Protein AF-A0A2E9MMK2-F1 (afdb_monomer)

Structure (mmCIF, N/CA/C/O backbone):
data_AF-A0A2E9MMK2-F1
#
_entry.id   AF-A0A2E9MMK2-F1
#
loop_
_atom_site.group_PDB
_atom_site.id
_atom_site.type_symbol
_atom_site.label_atom_id
_atom_site.label_alt_id
_atom_site.label_comp_id
_atom_site.label_asym_id
_atom_site.label_entity_id
_atom_site.label_seq_id
_atom_site.pdbx_PDB_ins_code
_atom_site.Cartn_x
_atom_site.Cartn_y
_atom_site.Cartn_z
_atom_site.occupancy
_atom_site.B_iso_or_equiv
_atom_site.auth_seq_id
_atom_site.auth_comp_id
_atom_site.auth_asym_id
_atom_site.auth_atom_id
_atom_site.pdbx_PDB_model_num
ATOM 1 N N . MET A 1 1 ? -19.032 25.194 16.210 1.00 34.19 1 MET A N 1
ATOM 2 C CA . MET A 1 1 ? -18.031 24.460 17.009 1.00 34.19 1 MET A CA 1
ATOM 3 C C . MET A 1 1 ? -18.465 23.009 17.067 1.00 34.19 1 MET A C 1
ATOM 5 O O . MET A 1 1 ? -19.142 22.608 18.003 1.00 34.19 1 MET A O 1
ATOM 9 N N . THR A 1 2 ? -18.176 22.249 16.018 1.00 42.25 2 THR A N 1
ATOM 10 C CA . THR A 1 2 ? -18.231 20.787 16.064 1.00 42.25 2 THR A CA 1
ATOM 11 C C . THR A 1 2 ? -16.952 20.361 16.767 1.00 42.25 2 THR A C 1
ATOM 13 O O . THR A 1 2 ? -15.870 20.540 16.221 1.00 42.25 2 THR A O 1
ATOM 16 N N . GLY A 1 3 ? -17.050 19.940 18.027 1.00 44.12 3 GLY A N 1
ATOM 17 C CA . GLY A 1 3 ? -15.924 19.267 18.664 1.00 44.12 3 GLY A CA 1
ATOM 18 C C . GLY A 1 3 ? -15.692 17.982 17.885 1.00 44.12 3 GLY A C 1
ATOM 19 O O . GLY A 1 3 ? -16.555 17.107 17.917 1.00 44.12 3 GLY A O 1
ATOM 20 N N . GLU A 1 4 ? -14.600 17.912 17.126 1.00 53.78 4 GLU A N 1
ATOM 21 C CA . GLU A 1 4 ? -14.139 16.671 16.507 1.00 53.78 4 GLU A CA 1
ATOM 22 C C . GLU A 1 4 ? -13.954 15.656 17.630 1.00 53.78 4 GLU A C 1
ATOM 24 O O . GLU A 1 4 ? -13.005 15.713 18.413 1.00 53.78 4 GLU A O 1
ATOM 29 N N . THR A 1 5 ? -14.934 14.767 17.773 1.00 67.06 5 THR A N 1
ATOM 30 C CA . THR A 1 5 ? -14.800 13.613 18.649 1.00 67.06 5 THR A CA 1
ATOM 31 C C . THR A 1 5 ? -13.905 12.649 17.894 1.00 67.06 5 THR A C 1
ATOM 33 O O . THR A 1 5 ? -14.369 11.884 17.062 1.00 67.06 5 THR A O 1
ATOM 36 N N . SER A 1 6 ? -12.604 12.786 18.122 1.00 76.00 6 SER A N 1
ATOM 37 C CA . SER A 1 6 ? -11.583 11.861 17.651 1.00 76.00 6 SER A CA 1
ATOM 38 C C . SER A 1 6 ? -11.747 10.544 18.408 1.00 76.00 6 SER A C 1
ATOM 40 O O . SER A 1 6 ? -11.499 10.497 19.614 1.00 76.00 6 SER A O 1
ATOM 42 N N . TYR A 1 7 ? -12.187 9.490 17.729 1.00 82.19 7 TYR A N 1
ATOM 43 C CA . TYR A 1 7 ? -12.308 8.138 18.273 1.00 82.19 7 TYR A CA 1
ATOM 44 C C . TYR A 1 7 ? -10.950 7.430 18.324 1.00 82.19 7 TYR A C 1
ATOM 46 O O . TYR A 1 7 ? -10.752 6.539 19.151 1.00 82.19 7 TYR A O 1
ATOM 54 N N . LEU A 1 8 ? -9.983 7.856 17.504 1.00 85.19 8 LEU A N 1
ATOM 55 C CA . LEU A 1 8 ? -8.595 7.410 17.597 1.00 85.19 8 LEU A CA 1
ATOM 56 C C . LEU A 1 8 ? -7.764 8.372 18.446 1.00 85.19 8 LEU A C 1
ATOM 58 O O . LEU A 1 8 ? -7.728 9.576 18.200 1.00 85.19 8 LEU A O 1
ATOM 62 N N . SER A 1 9 ? -7.022 7.844 19.418 1.00 91.19 9 SER A N 1
ATOM 63 C CA . SER A 1 9 ? -6.020 8.648 20.124 1.00 91.19 9 SER A CA 1
ATOM 64 C C . SER A 1 9 ? -4.829 8.965 19.209 1.00 91.19 9 SER A C 1
ATOM 66 O O . SER A 1 9 ? -4.503 8.190 18.312 1.00 91.19 9 SER A O 1
ATOM 68 N N . SER A 1 10 ? -4.123 10.072 19.462 1.00 87.88 10 SER A N 1
ATOM 69 C CA . SER A 1 10 ? -2.902 10.425 18.710 1.00 87.88 10 SER A CA 1
ATOM 70 C C . SER A 1 10 ? -1.831 9.319 18.756 1.00 87.88 10 SER A C 1
ATOM 72 O O . SER A 1 10 ? -1.175 9.035 17.751 1.00 87.88 10 SER A O 1
ATOM 74 N N . ALA A 1 11 ? -1.703 8.643 19.905 1.00 88.38 11 ALA A N 1
ATOM 75 C CA . ALA A 1 11 ? -0.798 7.508 20.067 1.00 88.38 11 ALA A CA 1
ATOM 76 C C . ALA A 1 11 ? -1.192 6.343 19.148 1.00 88.38 11 ALA A C 1
ATOM 78 O O . ALA A 1 11 ? -0.355 5.859 18.391 1.00 88.38 11 ALA A O 1
ATOM 79 N N . LEU A 1 12 ? -2.477 5.973 19.138 1.00 89.56 12 LEU A N 1
ATOM 80 C CA . LEU A 1 12 ? -2.979 4.890 18.294 1.00 89.56 12 LEU A CA 1
ATOM 81 C C . LEU A 1 12 ? -2.854 5.224 16.803 1.00 89.56 12 LEU A C 1
ATOM 83 O O . LEU A 1 12 ? -2.422 4.382 16.028 1.00 89.56 12 LEU A O 1
ATOM 87 N N . ARG A 1 13 ? -3.145 6.466 16.389 1.00 89.69 13 ARG A N 1
ATOM 88 C CA . ARG A 1 13 ? -2.917 6.910 15.000 1.00 89.69 13 ARG A CA 1
ATOM 89 C C . ARG A 1 13 ? -1.460 6.714 14.579 1.00 89.69 13 ARG A C 1
ATOM 91 O O . ARG A 1 13 ? -1.198 6.216 13.490 1.00 89.69 13 ARG A O 1
ATOM 98 N N . SER A 1 14 ? -0.522 7.097 15.445 1.00 88.31 14 SER A N 1
ATOM 99 C CA . SER A 1 14 ? 0.913 6.961 15.173 1.00 88.31 14 SER A CA 1
ATOM 100 C C . SER A 1 14 ? 1.333 5.493 15.060 1.00 88.31 14 SER A C 1
ATOM 102 O O . SER A 1 14 ? 2.102 5.139 14.170 1.00 88.31 14 SER A O 1
ATOM 104 N N . GLU A 1 15 ? 0.799 4.635 15.929 1.00 91.62 15 GLU A N 1
ATOM 105 C CA . GLU A 1 15 ? 1.073 3.196 15.931 1.00 91.62 15 GLU A CA 1
ATOM 106 C C . GLU A 1 15 ? 0.533 2.506 14.673 1.00 91.62 15 GLU A C 1
ATOM 108 O O . GLU A 1 15 ? 1.266 1.767 14.017 1.00 91.62 15 GLU A O 1
ATOM 113 N N . LEU A 1 16 ? -0.698 2.835 14.270 1.00 89.19 16 LEU A N 1
ATOM 114 C CA . LEU A 1 16 ? -1.317 2.346 13.038 1.00 89.19 16 LEU A CA 1
ATOM 115 C C . LEU A 1 16 ? -0.461 2.668 11.804 1.00 89.19 16 LEU A C 1
ATOM 117 O O . LEU A 1 16 ? -0.167 1.782 11.001 1.00 89.19 16 LEU A O 1
ATOM 121 N N . TRP A 1 17 ? -0.012 3.919 11.665 1.00 87.25 17 TRP A N 1
ATOM 122 C CA . TRP A 1 17 ? 0.845 4.326 10.546 1.00 87.25 17 TRP A CA 1
ATOM 123 C C . TRP A 1 17 ? 2.228 3.678 10.585 1.00 87.25 17 TRP A C 1
ATOM 125 O O . TRP A 1 17 ? 2.737 3.266 9.542 1.00 87.25 17 TRP A O 1
ATOM 135 N N . SER A 1 18 ? 2.825 3.542 11.772 1.00 85.94 18 SER A N 1
ATOM 136 C CA . SER A 1 18 ? 4.112 2.857 11.927 1.00 85.94 18 SER A CA 1
ATOM 137 C C . SER A 1 18 ? 4.018 1.400 11.469 1.00 85.94 18 SER A C 1
ATOM 139 O O . SER A 1 18 ? 4.830 0.959 10.653 1.00 85.94 18 SER A O 1
ATOM 141 N N . ALA A 1 19 ? 2.990 0.683 11.927 1.00 85.75 19 ALA A N 1
ATOM 142 C CA . ALA A 1 19 ? 2.745 -0.708 11.565 1.00 85.75 19 ALA A CA 1
ATOM 143 C C . ALA A 1 19 ? 2.404 -0.873 10.074 1.00 85.75 19 ALA A C 1
ATOM 145 O O . ALA A 1 19 ? 2.866 -1.819 9.433 1.00 85.75 19 ALA A O 1
ATOM 146 N N . LEU A 1 20 ? 1.667 0.073 9.480 1.00 83.12 20 LEU A N 1
ATOM 147 C CA . LEU A 1 20 ? 1.421 0.083 8.037 1.00 83.12 20 LEU A CA 1
ATOM 148 C C . LEU A 1 20 ? 2.730 0.237 7.254 1.00 83.12 20 LEU A C 1
ATOM 150 O O . LEU A 1 20 ? 2.952 -0.476 6.274 1.00 83.12 20 LEU A O 1
ATOM 154 N N . GLY A 1 21 ? 3.615 1.127 7.709 1.00 77.06 21 GLY A N 1
ATOM 155 C CA . GLY A 1 21 ? 4.953 1.298 7.148 1.00 77.06 21 GLY A CA 1
ATOM 156 C C . GLY A 1 21 ? 5.782 0.012 7.207 1.00 77.06 21 GLY A C 1
ATOM 157 O O . GLY A 1 21 ? 6.405 -0.361 6.213 1.00 77.06 21 GLY A O 1
ATOM 158 N N . ASP A 1 22 ? 5.754 -0.706 8.332 1.00 79.12 22 ASP A N 1
ATOM 159 C CA . ASP A 1 22 ? 6.410 -2.014 8.469 1.00 79.12 22 ASP A CA 1
ATOM 160 C C . ASP A 1 22 ? 5.817 -3.053 7.511 1.00 79.12 22 ASP A C 1
ATOM 162 O O . ASP A 1 22 ? 6.550 -3.779 6.833 1.00 79.12 22 ASP A O 1
ATOM 166 N N . ARG A 1 23 ? 4.487 -3.094 7.386 1.00 76.81 23 ARG A N 1
ATOM 167 C CA . ARG A 1 23 ? 3.791 -4.024 6.489 1.00 76.81 23 ARG A CA 1
ATOM 168 C C . ARG A 1 23 ? 4.124 -3.747 5.019 1.00 76.81 23 ARG A C 1
ATOM 170 O O . ARG A 1 23 ? 4.397 -4.691 4.273 1.00 76.81 23 ARG A O 1
ATOM 177 N N . LEU A 1 24 ? 4.186 -2.480 4.615 1.00 71.81 24 LEU A N 1
ATOM 178 C CA . LEU A 1 24 ? 4.630 -2.060 3.282 1.00 71.81 24 LEU A CA 1
ATOM 179 C C . LEU A 1 24 ? 6.090 -2.433 3.008 1.00 71.81 24 LEU A C 1
ATOM 181 O O . LEU A 1 24 ? 6.375 -3.043 1.975 1.00 71.81 24 LEU A O 1
ATOM 185 N N . ARG A 1 25 ? 7.005 -2.180 3.956 1.00 67.12 25 ARG A N 1
ATOM 186 C CA . ARG A 1 25 ? 8.403 -2.650 3.869 1.00 67.12 25 ARG A CA 1
ATOM 187 C C . ARG A 1 25 ? 8.469 -4.166 3.728 1.00 67.12 25 ARG A C 1
ATOM 189 O O . ARG A 1 25 ? 9.240 -4.689 2.931 1.00 67.12 25 ARG A O 1
ATOM 196 N N . SER A 1 26 ? 7.581 -4.878 4.417 1.00 65.50 26 SER A N 1
ATOM 197 C CA . SER A 1 26 ? 7.409 -6.322 4.296 1.00 65.50 26 SER A CA 1
ATOM 198 C C . SER A 1 26 ? 6.647 -6.755 3.032 1.00 65.50 26 SER A C 1
ATOM 200 O O . SER A 1 26 ? 6.280 -7.923 2.910 1.00 65.50 26 SER A O 1
ATOM 202 N N . GLY A 1 27 ? 6.453 -5.879 2.045 1.00 56.88 27 GLY A N 1
ATOM 203 C CA . GLY A 1 27 ? 5.917 -6.178 0.717 1.00 56.88 27 GLY A CA 1
ATOM 204 C C . GLY A 1 27 ? 4.418 -6.444 0.639 1.00 56.88 27 GLY A C 1
ATOM 205 O O . GLY A 1 27 ? 4.016 -7.181 -0.271 1.00 56.88 27 GLY A O 1
ATOM 206 N N . GLY A 1 28 ? 3.635 -5.884 1.567 1.00 58.44 28 GLY A N 1
ATOM 207 C CA . GLY A 1 28 ? 2.186 -5.746 1.429 1.00 58.44 28 GLY A CA 1
ATOM 208 C C . GLY A 1 28 ? 1.834 -4.837 0.249 1.00 58.44 28 GLY A C 1
ATOM 209 O O . GLY A 1 28 ? 2.556 -3.886 -0.038 1.00 58.44 28 GLY A O 1
ATOM 210 N N . ALA A 1 29 ? 0.759 -5.164 -0.467 1.00 54.06 29 ALA A N 1
ATOM 211 C CA . ALA A 1 29 ? 0.331 -4.406 -1.634 1.00 54.06 29 ALA A CA 1
ATOM 212 C C . ALA A 1 29 ? -0.772 -3.418 -1.248 1.00 54.06 29 ALA A C 1
ATOM 214 O O . ALA A 1 29 ? -1.888 -3.855 -0.988 1.00 54.06 29 ALA A O 1
ATOM 215 N N . LEU A 1 30 ? -0.475 -2.115 -1.219 1.00 62.88 30 LEU A N 1
ATOM 216 C CA . LEU A 1 30 ? -1.475 -1.059 -1.009 1.00 62.88 30 LEU A CA 1
ATOM 217 C C . LEU A 1 30 ? -1.486 -0.160 -2.238 1.00 62.88 30 LEU A C 1
ATOM 219 O O . LEU A 1 30 ? -0.582 0.642 -2.436 1.00 62.88 30 LEU A O 1
ATOM 223 N N . CYS A 1 31 ? -2.470 -0.348 -3.110 1.00 59.28 31 CYS A N 1
ATOM 224 C CA . CYS A 1 31 ? -2.528 0.334 -4.402 1.00 59.28 31 CYS A CA 1
ATOM 225 C C . CYS A 1 31 ? -3.469 1.546 -4.368 1.00 59.28 31 CYS A C 1
ATOM 227 O O . CYS A 1 31 ? -3.421 2.396 -5.256 1.00 59.28 31 CYS A O 1
ATOM 229 N N . THR A 1 32 ? -4.365 1.600 -3.382 1.00 69.06 32 THR A N 1
ATOM 230 C CA . THR A 1 32 ? -5.455 2.568 -3.284 1.00 69.06 32 THR A CA 1
ATOM 231 C C . THR A 1 32 ? -5.705 2.979 -1.834 1.00 69.06 32 THR A C 1
ATOM 233 O O . THR A 1 32 ? -5.376 2.246 -0.903 1.00 69.06 32 THR A O 1
ATOM 236 N N . ASN A 1 33 ? -6.387 4.113 -1.634 1.00 77.88 33 ASN A N 1
ATOM 237 C CA . ASN A 1 33 ? -6.877 4.511 -0.308 1.00 77.88 33 ASN A CA 1
ATOM 238 C C . ASN A 1 33 ? -7.760 3.427 0.339 1.00 77.88 33 ASN A C 1
ATOM 240 O O . ASN A 1 33 ? -7.796 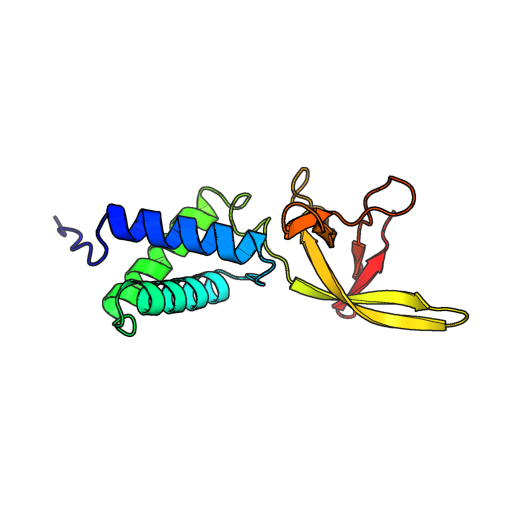3.328 1.561 1.00 77.88 33 ASN A O 1
ATOM 244 N N . ALA A 1 34 ? -8.464 2.616 -0.463 1.00 77.12 34 ALA A N 1
ATOM 245 C CA . ALA A 1 34 ? -9.254 1.496 0.041 1.00 77.12 34 ALA A CA 1
ATOM 246 C C . ALA A 1 34 ? -8.361 0.376 0.596 1.00 77.12 34 ALA A C 1
ATOM 248 O O . ALA A 1 34 ? -8.629 -0.111 1.688 1.00 77.12 34 ALA A O 1
ATOM 249 N N . ASP A 1 35 ? -7.262 0.044 -0.087 1.00 77.00 35 ASP A N 1
ATOM 250 C CA . ASP A 1 35 ? -6.304 -0.954 0.409 1.00 77.00 35 ASP A CA 1
ATOM 251 C C . ASP A 1 35 ? -5.639 -0.482 1.710 1.00 77.00 35 ASP A C 1
ATOM 253 O O . ASP A 1 35 ? -5.509 -1.252 2.664 1.00 77.00 35 ASP A O 1
ATOM 257 N N . SER A 1 36 ? -5.243 0.797 1.771 1.00 80.25 36 SER A N 1
ATOM 258 C CA . SER A 1 36 ? -4.704 1.406 2.993 1.00 80.25 36 SER A CA 1
ATOM 259 C C . SER A 1 36 ? -5.720 1.380 4.133 1.00 80.25 36 SER A C 1
ATOM 261 O O . SER A 1 36 ? -5.350 1.040 5.253 1.00 80.25 36 SER A O 1
ATOM 263 N N . LEU A 1 37 ? -6.989 1.701 3.858 1.00 86.25 37 LEU A N 1
ATOM 264 C CA . LEU A 1 37 ? -8.074 1.634 4.837 1.00 86.25 37 LEU A CA 1
ATOM 265 C C . LEU A 1 37 ? -8.253 0.212 5.374 1.00 86.25 37 LEU A C 1
ATOM 267 O O . LEU A 1 37 ? -8.240 0.026 6.586 1.00 86.25 37 LEU A O 1
ATOM 271 N N . ASP A 1 38 ? -8.389 -0.778 4.492 1.00 85.81 38 ASP A N 1
ATOM 272 C CA . ASP A 1 38 ? -8.588 -2.168 4.902 1.00 85.81 38 ASP A CA 1
ATOM 273 C C . ASP A 1 38 ? -7.389 -2.671 5.722 1.00 85.81 38 ASP A C 1
ATOM 275 O O . ASP A 1 38 ? -7.573 -3.235 6.798 1.00 85.81 38 ASP A O 1
ATOM 279 N N . SER A 1 39 ? -6.158 -2.357 5.304 1.00 86.50 39 SER A N 1
ATOM 280 C CA . SER A 1 39 ? -4.958 -2.728 6.066 1.00 86.50 39 SER A CA 1
ATOM 281 C C . SER A 1 39 ? -4.853 -2.033 7.419 1.00 86.50 39 SE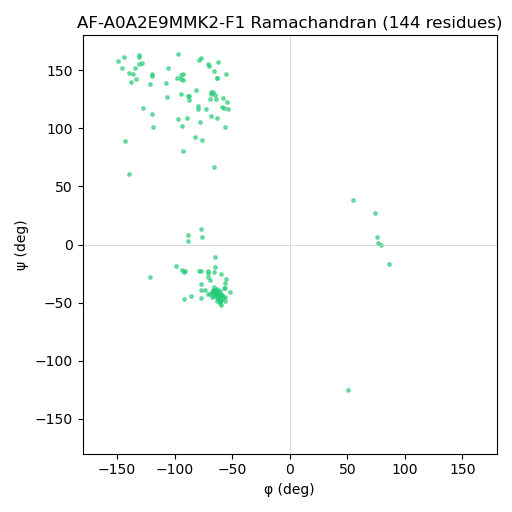R A C 1
ATOM 283 O O . SER A 1 39 ? -4.442 -2.660 8.389 1.00 86.50 39 SER A O 1
ATOM 285 N N . LEU A 1 40 ? -5.218 -0.754 7.521 1.00 89.12 40 LEU A N 1
ATOM 286 C CA . LEU A 1 40 ? -5.232 -0.049 8.804 1.00 89.12 40 LEU A CA 1
ATOM 287 C C . LEU A 1 40 ? -6.347 -0.560 9.725 1.00 89.12 40 LEU A C 1
ATOM 289 O O . LEU A 1 40 ? -6.157 -0.570 10.938 1.00 89.12 40 LEU A O 1
ATOM 293 N N . CYS A 1 41 ? -7.475 -1.024 9.182 1.00 91.38 41 CYS A N 1
ATOM 294 C CA . CYS A 1 41 ? -8.506 -1.712 9.960 1.00 91.38 41 CYS A CA 1
ATOM 295 C C . CYS A 1 41 ? -8.024 -3.073 10.484 1.00 91.38 41 CYS A C 1
ATOM 297 O O . CYS A 1 41 ? -8.282 -3.389 11.642 1.00 91.38 41 CYS A O 1
ATOM 299 N N . GLU A 1 42 ? -7.295 -3.850 9.679 1.00 90.56 42 GLU A N 1
ATOM 300 C CA . GLU A 1 42 ? -6.668 -5.098 10.138 1.00 90.56 42 GLU A CA 1
ATOM 301 C C . GLU A 1 42 ? -5.639 -4.834 11.245 1.00 90.56 42 GLU A C 1
ATOM 303 O O . GLU A 1 42 ? -5.667 -5.486 12.283 1.00 90.56 42 GLU A O 1
ATOM 308 N N . ILE A 1 43 ? -4.769 -3.833 11.068 1.00 90.81 43 ILE A N 1
ATOM 309 C CA . ILE A 1 43 ? -3.780 -3.444 12.086 1.00 90.81 43 ILE A CA 1
ATOM 310 C C . ILE A 1 43 ? -4.481 -2.954 13.363 1.00 90.81 43 ILE A C 1
ATOM 312 O O . ILE A 1 43 ? -4.036 -3.259 14.467 1.00 90.81 43 ILE A O 1
ATOM 316 N N . TYR A 1 44 ? -5.591 -2.219 13.244 1.00 94.50 44 TYR A N 1
ATOM 317 C CA . TYR A 1 44 ? -6.396 -1.820 14.399 1.00 94.50 44 TYR A CA 1
ATOM 318 C C . TYR A 1 44 ? -6.886 -3.037 15.191 1.00 94.50 44 TYR A C 1
ATOM 320 O O . TYR A 1 44 ? -6.754 -3.054 16.415 1.00 94.50 44 TYR A O 1
ATOM 328 N N . GLU A 1 45 ? -7.411 -4.059 14.514 1.00 94.31 45 GLU A N 1
ATOM 329 C CA . GLU A 1 45 ? -7.853 -5.299 15.159 1.00 94.31 45 GLU A CA 1
ATOM 330 C C . GLU A 1 45 ? -6.678 -6.067 15.779 1.00 94.31 45 GLU A C 1
ATOM 332 O O . GLU A 1 45 ? -6.793 -6.548 16.903 1.00 94.31 45 GLU A O 1
ATOM 337 N N . GLU A 1 46 ? -5.521 -6.114 15.114 1.00 91.50 46 GLU A N 1
ATOM 338 C CA . GLU A 1 46 ? -4.300 -6.729 15.654 1.00 91.50 46 GLU A CA 1
ATOM 339 C C . GLU A 1 46 ? -3.818 -6.044 16.948 1.00 91.50 46 GLU A C 1
ATOM 341 O O . GLU A 1 46 ? -3.403 -6.728 17.885 1.00 91.50 46 GLU A O 1
ATOM 346 N N . ILE A 1 47 ? -3.886 -4.708 17.021 1.00 91.69 47 ILE A N 1
ATOM 347 C CA . ILE A 1 47 ? -3.445 -3.922 18.187 1.00 91.69 47 ILE A CA 1
ATOM 348 C C . ILE A 1 47 ? -4.467 -3.984 19.327 1.00 91.69 47 ILE A C 1
ATOM 350 O O . ILE A 1 47 ? -4.101 -4.141 20.493 1.00 91.69 47 ILE A O 1
ATOM 354 N N . THR A 1 48 ? -5.749 -3.803 19.013 1.00 93.25 48 THR A N 1
ATOM 355 C CA . THR A 1 48 ? -6.805 -3.621 20.023 1.00 93.25 48 THR A CA 1
ATOM 356 C C . THR A 1 48 ? -7.501 -4.923 20.411 1.00 93.25 48 THR A C 1
ATOM 358 O O . THR A 1 48 ? -8.078 -5.007 21.494 1.00 93.25 48 THR A O 1
ATOM 361 N N . GLY A 1 49 ? -7.445 -5.940 19.549 1.00 93.81 49 GLY A N 1
ATOM 362 C CA . GLY A 1 49 ? -8.242 -7.160 19.652 1.00 93.81 49 GLY A CA 1
ATOM 363 C C . GLY A 1 49 ? -9.706 -6.984 19.234 1.00 93.81 49 GLY A C 1
ATOM 364 O O . GLY A 1 49 ? -10.491 -7.917 19.412 1.00 93.81 49 GLY A O 1
ATOM 365 N N . GLU A 1 50 ? -10.092 -5.816 18.710 1.00 91.94 50 GLU A N 1
ATOM 366 C CA . GLU A 1 50 ? -11.467 -5.490 18.329 1.00 91.94 50 GLU A CA 1
ATOM 367 C C . GLU A 1 50 ? -11.572 -5.117 16.846 1.00 91.94 50 GLU A C 1
ATOM 369 O O . GLU A 1 50 ? -10.761 -4.363 16.312 1.00 91.94 50 GLU A O 1
ATOM 374 N N . VAL A 1 51 ? -12.621 -5.600 16.177 1.00 93.12 51 VAL A N 1
ATOM 375 C CA . VAL A 1 51 ? -12.935 -5.178 14.805 1.00 93.12 51 VAL A CA 1
ATOM 376 C C . VAL A 1 51 ? -13.301 -3.695 14.819 1.00 93.12 51 VAL A C 1
ATOM 378 O O . VAL A 1 51 ? -14.185 -3.289 15.575 1.00 93.12 51 VAL A O 1
ATOM 381 N N . ALA A 1 52 ? -12.658 -2.900 13.958 1.00 90.62 52 ALA A N 1
ATOM 382 C CA . ALA A 1 52 ? -12.882 -1.459 13.870 1.00 90.62 52 ALA A CA 1
ATOM 383 C C . ALA A 1 52 ? -14.380 -1.125 13.674 1.00 90.62 52 ALA A C 1
ATOM 385 O O . ALA A 1 52 ? -14.950 -1.475 12.635 1.00 90.62 52 ALA A O 1
ATOM 386 N N . PRO A 1 53 ? -15.024 -0.422 14.628 1.00 94.31 53 PRO A N 1
ATOM 387 C CA . PRO A 1 53 ? -16.392 0.061 14.457 1.00 94.31 53 PRO A CA 1
ATOM 388 C C . PRO A 1 53 ? -16.503 1.048 13.290 1.00 94.31 53 PRO A C 1
ATOM 390 O O . PRO A 1 53 ? -15.529 1.727 12.968 1.00 94.31 53 PRO A O 1
ATOM 393 N N . ASP A 1 54 ? -17.702 1.217 12.721 1.00 91.94 54 ASP A N 1
ATOM 394 C CA . ASP A 1 54 ? -17.929 2.094 11.556 1.00 91.94 54 ASP A CA 1
ATOM 395 C C . ASP A 1 54 ? -17.372 3.515 11.748 1.00 91.94 54 ASP A C 1
ATOM 397 O O . ASP A 1 54 ? -16.723 4.050 10.855 1.00 91.94 54 ASP A O 1
ATOM 401 N N . LEU A 1 55 ? -17.539 4.096 12.941 1.00 91.56 55 LEU A N 1
ATOM 402 C CA . LEU A 1 55 ? -17.015 5.428 13.272 1.00 91.56 55 LEU A CA 1
ATOM 403 C C . LEU A 1 55 ? -15.481 5.486 13.248 1.00 91.56 55 LEU A C 1
ATOM 405 O O . LEU A 1 55 ? -14.904 6.463 12.781 1.00 91.56 55 LEU A O 1
ATOM 409 N N . VAL A 1 56 ? -14.820 4.428 13.724 1.00 91.44 56 VAL A N 1
ATOM 410 C CA . VAL A 1 56 ? -13.358 4.313 13.672 1.00 91.44 56 VAL A CA 1
ATOM 411 C C . VAL A 1 56 ? -12.909 4.097 12.232 1.00 91.44 56 VAL A C 1
ATOM 413 O O . VAL A 1 56 ? -11.959 4.733 11.790 1.00 91.44 56 VAL A O 1
ATOM 416 N N . ARG A 1 57 ? -13.609 3.251 11.471 1.00 92.00 57 ARG A N 1
ATOM 417 C CA . ARG A 1 57 ? -13.334 3.024 10.048 1.00 92.00 57 ARG A CA 1
ATOM 418 C C . ARG A 1 57 ? -13.453 4.317 9.236 1.00 92.00 57 ARG A C 1
ATOM 420 O O . ARG A 1 57 ? -12.591 4.583 8.400 1.00 92.00 57 ARG A O 1
ATOM 427 N N . ASP A 1 58 ? -14.484 5.122 9.478 1.00 90.50 58 ASP A N 1
ATOM 428 C CA . ASP A 1 58 ? -14.669 6.421 8.827 1.00 90.50 58 ASP A CA 1
ATOM 429 C C . ASP A 1 58 ? -13.531 7.394 9.173 1.00 90.50 58 ASP A C 1
ATOM 431 O O . ASP A 1 58 ? -12.989 8.033 8.269 1.00 90.50 58 ASP A O 1
ATOM 435 N N . GLU A 1 59 ? -13.100 7.445 10.437 1.00 92.44 59 GLU A N 1
ATOM 436 C CA . GLU A 1 59 ? -11.961 8.271 10.858 1.00 92.44 59 GLU A CA 1
ATOM 437 C C . GLU A 1 59 ? -10.633 7.785 10.251 1.00 92.44 59 GLU A C 1
ATOM 439 O O . GLU A 1 59 ? -9.838 8.598 9.778 1.00 92.44 59 GLU A O 1
ATOM 444 N N . ILE A 1 60 ? -10.395 6.466 10.184 1.00 90.38 60 ILE A N 1
ATOM 445 C CA . ILE A 1 60 ? -9.232 5.888 9.488 1.00 90.38 60 ILE A CA 1
ATOM 446 C C . ILE A 1 60 ? -9.266 6.280 8.010 1.00 90.38 60 ILE A C 1
ATOM 448 O O . ILE A 1 60 ? -8.237 6.668 7.461 1.00 90.38 60 ILE A O 1
ATOM 452 N N . ARG A 1 61 ? -10.431 6.218 7.356 1.00 89.69 61 ARG A N 1
ATOM 453 C CA . ARG A 1 61 ? -10.571 6.606 5.946 1.00 89.69 61 ARG A CA 1
ATOM 454 C C . ARG A 1 61 ? -10.203 8.070 5.736 1.00 89.69 61 ARG A C 1
ATOM 456 O O . ARG A 1 61 ? -9.445 8.369 4.817 1.00 89.69 61 ARG A O 1
ATOM 463 N N . GLU A 1 62 ? -10.735 8.974 6.553 1.00 89.12 62 GLU A N 1
ATOM 464 C CA . GLU A 1 62 ? -10.413 10.404 6.469 1.00 89.12 62 GLU A CA 1
ATOM 465 C C . GLU A 1 62 ? -8.924 10.655 6.712 1.00 89.12 62 GLU A C 1
ATOM 467 O O . GLU A 1 62 ? -8.292 11.402 5.966 1.00 89.12 62 GLU A O 1
ATOM 472 N N . MET A 1 63 ? -8.336 9.957 7.685 1.00 90.50 63 MET A N 1
ATOM 473 C CA . MET A 1 63 ? -6.905 10.009 7.964 1.00 90.50 63 MET A CA 1
ATOM 474 C C . MET A 1 63 ? -6.068 9.527 6.770 1.00 90.50 63 MET A C 1
ATOM 476 O O . MET A 1 63 ? -5.092 10.181 6.416 1.00 90.50 63 MET A O 1
ATOM 480 N N . VAL A 1 64 ? -6.448 8.418 6.127 1.00 85.62 64 VAL A N 1
ATOM 481 C CA . VAL A 1 64 ? -5.781 7.899 4.920 1.00 85.62 64 VAL A CA 1
ATOM 482 C C . VAL A 1 64 ? -5.827 8.915 3.791 1.00 85.62 64 VAL A C 1
ATOM 484 O O . VAL A 1 64 ? -4.797 9.175 3.176 1.00 85.62 64 VAL A O 1
ATOM 487 N N . VAL A 1 65 ? -6.998 9.499 3.522 1.00 83.25 65 VAL A N 1
ATOM 488 C CA . VAL A 1 65 ? -7.153 10.516 2.474 1.00 83.25 65 VAL A CA 1
ATOM 489 C C . VAL A 1 65 ? -6.261 11.715 2.775 1.00 83.25 65 VAL A C 1
ATOM 491 O O . VAL A 1 65 ? -5.460 12.089 1.928 1.00 83.25 65 VAL A O 1
ATOM 494 N N . ALA A 1 66 ? -6.328 12.257 3.992 1.00 84.25 66 ALA A N 1
ATOM 495 C CA . ALA A 1 66 ? -5.548 13.427 4.379 1.00 84.25 66 ALA A CA 1
ATOM 496 C C . ALA A 1 66 ? -4.033 13.184 4.282 1.00 84.25 66 ALA A C 1
ATOM 498 O O . ALA A 1 66 ? -3.303 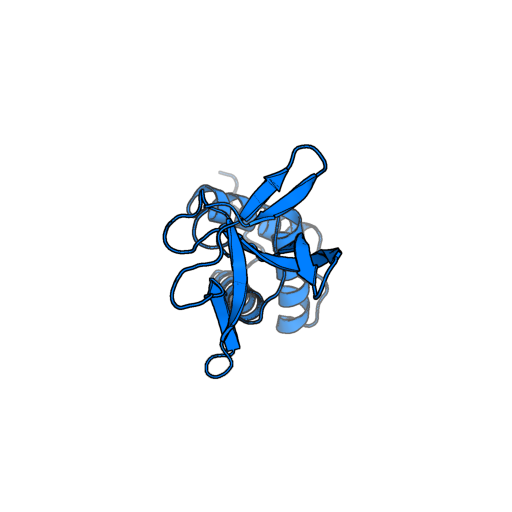14.027 3.764 1.00 84.25 66 ALA A O 1
ATOM 499 N N . VAL A 1 67 ? -3.551 12.028 4.751 1.00 82.06 67 VAL A N 1
ATOM 500 C CA . VAL A 1 67 ? -2.125 11.677 4.684 1.00 82.06 67 VAL A CA 1
ATOM 501 C C . VAL A 1 67 ? -1.681 11.457 3.242 1.00 82.06 67 VAL A C 1
ATOM 503 O O . VAL A 1 67 ? -0.646 11.985 2.852 1.00 82.06 67 VAL A O 1
ATOM 506 N N . ASN A 1 68 ? -2.456 10.733 2.436 1.00 77.81 68 ASN A N 1
ATOM 507 C CA . ASN A 1 68 ? -2.097 10.463 1.044 1.00 77.81 68 ASN A CA 1
ATOM 508 C C . ASN A 1 68 ? -2.202 11.709 0.149 1.00 77.81 68 ASN A C 1
ATOM 510 O O . ASN A 1 68 ? -1.476 11.798 -0.836 1.00 77.81 68 ASN A O 1
ATOM 514 N N . GLU A 1 69 ? -3.067 12.675 0.472 1.00 77.12 69 GLU A N 1
ATOM 515 C CA . GLU A 1 69 ? -3.116 13.979 -0.205 1.00 77.12 69 GLU A CA 1
ATOM 516 C C . GLU A 1 69 ? -1.941 14.882 0.188 1.00 77.12 69 GLU A C 1
ATOM 518 O O . GLU A 1 69 ? -1.398 15.586 -0.662 1.00 77.12 69 GLU A O 1
ATOM 523 N N . ALA A 1 70 ? -1.541 14.868 1.463 1.00 77.69 70 ALA A N 1
ATOM 524 C CA . ALA A 1 70 ? -0.428 15.678 1.956 1.00 77.69 70 ALA A CA 1
ATOM 525 C C . ALA A 1 70 ? 0.947 15.105 1.573 1.00 77.69 70 ALA A C 1
ATOM 527 O O . ALA A 1 70 ? 1.883 15.870 1.343 1.00 77.69 70 ALA A O 1
ATOM 528 N N . HIS A 1 71 ? 1.053 13.776 1.525 1.00 73.06 71 HIS A N 1
ATOM 529 C CA . HIS A 1 71 ? 2.293 13.020 1.349 1.00 73.06 71 HIS A CA 1
ATOM 530 C C . HIS A 1 71 ? 2.100 11.820 0.405 1.00 73.06 71 HIS A C 1
ATOM 532 O O . HIS A 1 71 ? 2.282 10.664 0.819 1.00 73.06 71 HIS A O 1
ATOM 538 N N . PRO A 1 72 ? 1.714 12.048 -0.863 1.00 67.00 72 PRO A N 1
ATOM 539 C CA . PRO A 1 72 ? 1.508 10.967 -1.826 1.00 67.00 72 PRO A CA 1
ATOM 540 C C . PRO A 1 72 ? 2.755 10.078 -1.990 1.00 67.00 72 PRO A C 1
ATOM 542 O O . PRO A 1 72 ? 2.648 8.860 -2.131 1.00 67.00 72 PRO A O 1
ATOM 545 N N . GLU A 1 73 ? 3.952 10.644 -1.869 1.00 62.00 73 GLU A N 1
ATOM 546 C CA . GLU A 1 73 ? 5.232 9.938 -1.927 1.00 62.00 73 GLU A CA 1
ATOM 547 C C . GLU A 1 73 ? 5.459 8.941 -0.778 1.00 62.00 73 GLU A C 1
ATOM 549 O O . GLU A 1 73 ? 6.287 8.046 -0.894 1.00 62.00 73 GLU A O 1
ATOM 554 N N . THR A 1 74 ? 4.741 9.058 0.343 1.00 66.88 74 THR A N 1
ATOM 555 C CA . THR A 1 74 ? 5.028 8.227 1.523 1.00 66.88 74 THR A CA 1
ATOM 556 C C . THR A 1 74 ? 4.332 6.872 1.466 1.00 66.88 74 THR A C 1
ATOM 558 O O . THR A 1 74 ? 4.950 5.853 1.763 1.00 66.88 74 THR A O 1
ATOM 561 N N . TYR A 1 75 ? 3.055 6.817 1.089 1.00 62.88 75 TYR A N 1
ATOM 562 C CA . TYR A 1 75 ? 2.290 5.561 1.127 1.00 62.88 75 TYR A CA 1
ATOM 563 C C . TYR A 1 75 ? 1.733 5.152 -0.235 1.00 62.88 75 TYR A C 1
ATOM 565 O O . TYR A 1 75 ? 1.629 3.953 -0.488 1.00 62.88 75 TYR A O 1
ATOM 573 N N . LEU A 1 76 ? 1.464 6.100 -1.145 1.00 62.53 76 LEU A N 1
ATOM 574 C CA . LEU A 1 76 ? 1.091 5.762 -2.523 1.00 62.53 76 LEU A CA 1
ATOM 575 C C . LEU A 1 76 ? 2.321 5.356 -3.348 1.00 62.53 76 LEU A C 1
ATOM 577 O O . LEU A 1 76 ? 2.239 4.391 -4.107 1.00 62.53 76 LEU A O 1
ATOM 581 N N . ALA A 1 77 ? 3.475 6.018 -3.173 1.00 54.34 77 ALA A N 1
ATOM 582 C CA . ALA A 1 77 ? 4.697 5.643 -3.902 1.00 54.34 77 ALA A CA 1
ATOM 583 C C . ALA A 1 77 ? 5.310 4.314 -3.423 1.00 54.34 77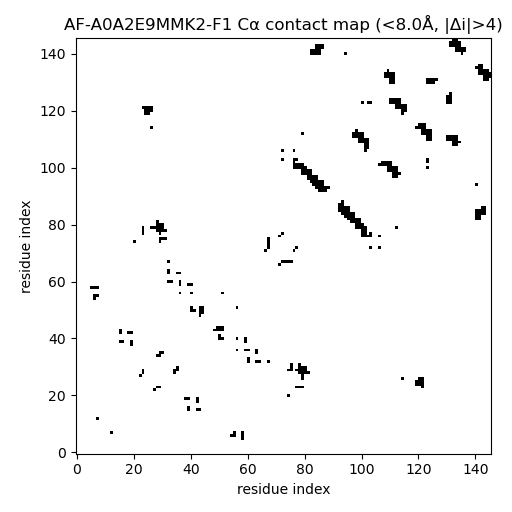 ALA A C 1
ATOM 585 O O . ALA A 1 77 ? 5.929 3.597 -4.201 1.00 54.34 77 ALA A O 1
ATOM 586 N N . ASN A 1 78 ? 5.041 3.903 -2.180 1.00 60.47 78 ASN A N 1
ATOM 587 C CA . ASN A 1 78 ? 5.361 2.556 -1.695 1.00 60.47 78 ASN A CA 1
ATOM 588 C C . ASN A 1 78 ? 4.387 1.475 -2.219 1.00 60.47 78 ASN A C 1
ATOM 590 O O . ASN A 1 78 ? 4.476 0.321 -1.799 1.00 60.47 78 ASN A O 1
ATOM 594 N N . GLY A 1 79 ? 3.466 1.834 -3.129 1.00 62.94 79 GLY A N 1
ATOM 595 C CA . GLY A 1 79 ? 2.370 1.035 -3.685 1.00 62.94 79 GLY A CA 1
ATOM 596 C C . GLY A 1 79 ? 2.803 -0.153 -4.538 1.00 62.94 79 GLY A C 1
ATOM 597 O O . GLY A 1 79 ? 2.560 -0.220 -5.749 1.00 62.94 79 GLY A O 1
ATOM 598 N N . VAL A 1 80 ? 3.438 -1.124 -3.885 1.00 74.44 80 VAL A N 1
ATOM 599 C CA . VAL A 1 80 ? 3.779 -2.412 -4.473 1.00 74.44 80 VAL A CA 1
ATOM 600 C C . VAL A 1 80 ? 2.492 -3.075 -4.951 1.00 74.44 80 VAL A C 1
ATOM 602 O O . VAL A 1 80 ? 1.560 -3.280 -4.185 1.00 74.44 80 VAL A O 1
ATOM 605 N N . GLN A 1 81 ? 2.442 -3.466 -6.215 1.00 77.12 81 GLN A N 1
ATOM 606 C CA . GLN A 1 81 ? 1.314 -4.182 -6.803 1.00 77.12 81 GLN A CA 1
ATOM 607 C C . GLN A 1 81 ? 1.806 -5.415 -7.561 1.00 77.12 81 GLN A C 1
ATOM 609 O O . GLN A 1 81 ? 2.984 -5.532 -7.904 1.00 77.12 81 GLN A O 1
ATOM 614 N N . ILE A 1 82 ? 0.900 -6.349 -7.856 1.00 79.75 82 ILE A N 1
ATOM 615 C CA . ILE A 1 82 ? 1.203 -7.484 -8.733 1.00 79.75 82 ILE A CA 1
ATOM 616 C C . ILE A 1 82 ? 0.792 -7.137 -10.164 1.00 79.75 82 ILE A C 1
ATOM 618 O O . ILE A 1 82 ? -0.378 -7.213 -10.537 1.00 79.75 82 ILE A O 1
ATOM 622 N N . GLY A 1 83 ? 1.779 -6.785 -10.985 1.00 82.75 83 GLY A N 1
ATOM 623 C CA . GLY A 1 83 ? 1.611 -6.547 -12.414 1.00 82.75 83 GLY A CA 1
ATOM 624 C C . GLY A 1 83 ? 1.875 -7.802 -13.245 1.00 82.75 83 GLY A C 1
ATOM 625 O O . GLY A 1 83 ? 2.742 -8.614 -12.925 1.00 82.75 83 GLY A O 1
ATOM 626 N N . ARG A 1 84 ? 1.161 -7.963 -14.365 1.00 89.25 84 ARG A N 1
ATOM 627 C CA . ARG A 1 84 ? 1.529 -8.938 -15.406 1.00 89.25 84 ARG A CA 1
ATOM 628 C C . ARG A 1 84 ? 2.607 -8.337 -16.302 1.00 89.25 84 ARG A C 1
ATOM 630 O O . ARG A 1 84 ? 2.275 -7.662 -17.274 1.00 89.25 84 ARG A O 1
ATOM 637 N N . VAL A 1 85 ? 3.870 -8.586 -15.966 1.00 91.38 85 VAL A N 1
ATOM 638 C CA . VAL A 1 85 ? 5.021 -8.070 -16.715 1.00 91.38 85 VAL A CA 1
ATOM 639 C C . VAL A 1 85 ? 5.381 -9.040 -17.835 1.00 91.38 85 VAL A C 1
ATOM 641 O O . VAL A 1 85 ? 5.541 -10.241 -17.613 1.00 91.38 85 VAL A O 1
ATOM 644 N N . GLU A 1 86 ? 5.482 -8.532 -19.054 1.00 91.94 86 GLU A N 1
ATOM 645 C CA . GLU A 1 86 ? 5.983 -9.254 -20.206 1.00 91.94 86 GLU A CA 1
ATOM 646 C C . GLU A 1 86 ? 7.500 -9.416 -20.085 1.00 91.94 86 GLU A C 1
ATOM 648 O O . GLU A 1 86 ? 8.261 -8.450 -20.041 1.00 91.94 86 GLU A O 1
ATOM 653 N N . MET A 1 87 ? 7.938 -10.666 -19.987 1.00 86.50 87 MET A N 1
ATOM 654 C CA . MET A 1 87 ? 9.324 -11.038 -19.754 1.00 86.50 87 MET A CA 1
ATOM 655 C C . MET A 1 87 ? 9.724 -12.149 -20.715 1.00 86.50 87 MET A C 1
ATOM 657 O O . MET A 1 87 ? 8.960 -13.082 -20.983 1.00 86.50 87 MET A O 1
ATOM 661 N N . ARG A 1 88 ? 10.968 -12.092 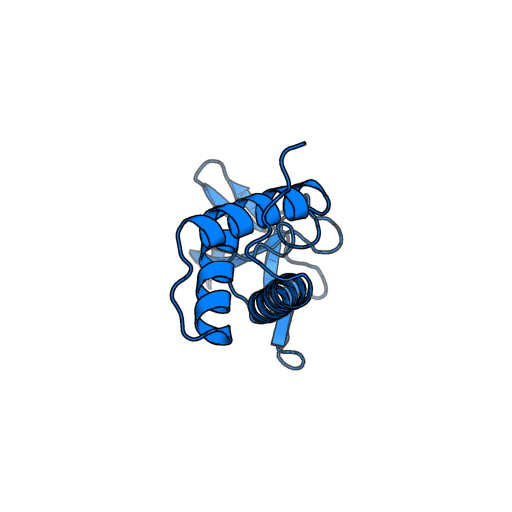-21.194 1.00 83.31 88 ARG A N 1
ATOM 662 C CA . ARG A 1 88 ? 11.542 -13.174 -21.991 1.00 83.31 88 ARG A CA 1
ATOM 663 C C . ARG A 1 88 ? 12.011 -14.299 -21.071 1.00 83.31 88 ARG A C 1
ATOM 665 O O . ARG A 1 88 ? 12.920 -14.105 -20.266 1.00 83.31 88 ARG A O 1
ATOM 672 N N . VAL A 1 89 ? 11.398 -15.471 -21.210 1.00 79.62 89 VAL A N 1
ATOM 673 C CA . VAL A 1 89 ? 11.756 -16.697 -20.488 1.00 79.62 89 VAL A CA 1
ATOM 674 C C . VAL A 1 89 ? 12.151 -17.749 -21.513 1.00 79.62 89 VAL A C 1
ATOM 676 O O . VAL A 1 89 ? 11.309 -18.217 -22.288 1.00 79.62 89 VAL A O 1
ATOM 679 N N . ALA A 1 90 ? 13.439 -18.103 -21.513 1.00 81.88 90 ALA A N 1
ATOM 680 C CA . ALA A 1 90 ? 14.062 -18.893 -22.573 1.00 81.88 90 ALA A CA 1
ATOM 681 C C . ALA A 1 90 ? 13.742 -18.292 -23.962 1.00 81.88 90 ALA A C 1
ATOM 683 O O . ALA A 1 90 ? 13.959 -17.097 -24.182 1.00 81.88 90 ALA A O 1
ATOM 684 N N . ASP A 1 91 ? 13.182 -19.090 -24.871 1.00 85.19 91 ASP A N 1
ATOM 685 C CA . ASP A 1 91 ? 12.863 -18.673 -26.241 1.00 85.19 91 ASP A CA 1
ATOM 686 C C . ASP A 1 91 ? 11.470 -18.039 -26.401 1.00 85.19 91 ASP A C 1
ATOM 688 O O . ASP A 1 91 ? 11.086 -17.669 -27.509 1.00 85.19 91 ASP A O 1
ATOM 692 N N . SER A 1 92 ? 10.710 -17.869 -25.311 1.00 81.31 92 SER A N 1
ATOM 693 C CA . SER A 1 92 ? 9.327 -17.368 -25.353 1.00 81.31 92 SER A CA 1
ATOM 694 C C . SER A 1 92 ? 9.130 -16.070 -24.565 1.00 81.31 92 SER A C 1
ATOM 696 O O . SER A 1 92 ? 9.725 -15.884 -23.503 1.00 81.31 92 SER A O 1
ATOM 698 N N . SER A 1 93 ? 8.261 -15.184 -25.062 1.00 84.44 93 SER A N 1
ATOM 699 C CA . SER A 1 93 ? 7.720 -14.079 -24.260 1.00 84.44 93 SER A CA 1
ATOM 700 C C . SER A 1 93 ? 6.569 -14.594 -23.397 1.00 84.44 93 SER A C 1
ATOM 702 O O . SER A 1 93 ? 5.706 -15.327 -23.888 1.00 84.44 93 SER A O 1
ATOM 704 N N . ARG A 1 94 ? 6.561 -14.257 -22.106 1.00 89.19 94 ARG A N 1
ATOM 705 C CA . ARG A 1 94 ? 5.514 -14.657 -21.156 1.00 89.19 94 ARG A CA 1
ATOM 706 C C . ARG A 1 94 ? 5.110 -13.486 -20.277 1.00 89.19 94 ARG A C 1
ATOM 708 O O . ARG A 1 94 ? 5.944 -12.675 -19.896 1.00 89.19 94 ARG A O 1
ATOM 715 N N . ARG A 1 95 ? 3.834 -13.449 -19.893 1.00 90.19 95 ARG A N 1
ATOM 716 C CA . ARG A 1 95 ? 3.315 -12.515 -18.886 1.00 90.19 95 ARG A CA 1
ATOM 717 C C . ARG A 1 95 ? 3.429 -13.148 -17.511 1.00 90.19 95 ARG A C 1
ATOM 719 O O . ARG A 1 95 ? 2.697 -14.092 -17.213 1.00 90.19 95 ARG A O 1
ATOM 726 N N . ILE A 1 96 ? 4.339 -12.638 -16.694 1.00 88.69 96 ILE A N 1
ATOM 727 C CA . ILE A 1 96 ? 4.634 -13.174 -15.368 1.00 88.69 96 ILE A CA 1
ATOM 728 C C . ILE A 1 96 ? 4.054 -12.231 -14.311 1.00 88.69 96 ILE A C 1
ATOM 730 O O . ILE A 1 96 ? 4.349 -11.033 -14.347 1.00 88.69 96 ILE A O 1
ATOM 734 N N . PRO A 1 97 ? 3.238 -12.737 -13.371 1.00 85.56 97 PRO A N 1
ATOM 735 C CA . PRO A 1 97 ? 2.874 -11.986 -12.176 1.00 85.56 97 PRO A CA 1
ATOM 736 C C . PRO A 1 97 ? 4.141 -11.576 -11.421 1.00 85.56 97 PRO A C 1
ATOM 738 O O . PRO A 1 97 ? 4.915 -12.428 -10.991 1.00 85.56 97 PRO A O 1
ATOM 741 N N . THR A 1 98 ? 4.368 -10.276 -11.303 1.00 87.25 98 THR A N 1
ATOM 742 C CA . THR A 1 98 ? 5.614 -9.699 -10.795 1.00 87.25 98 THR A CA 1
ATOM 743 C C . THR A 1 98 ? 5.276 -8.542 -9.868 1.00 87.25 98 THR A C 1
ATOM 745 O O . THR A 1 98 ? 4.356 -7.778 -10.159 1.00 87.25 98 THR A O 1
ATOM 748 N N . LYS A 1 99 ? 6.007 -8.414 -8.755 1.00 85.75 99 LYS A N 1
ATOM 749 C CA . LYS A 1 99 ? 5.894 -7.240 -7.886 1.00 85.75 99 LYS A CA 1
ATOM 750 C C . LYS A 1 99 ? 6.448 -6.028 -8.624 1.00 85.75 99 LYS A C 1
ATOM 752 O O . LYS A 1 99 ? 7.553 -6.091 -9.159 1.00 85.75 99 LYS A O 1
ATOM 757 N N . ILE A 1 100 ? 5.683 -4.952 -8.663 1.00 86.94 100 ILE A N 1
ATOM 758 C CA . ILE A 1 100 ? 6.070 -3.689 -9.287 1.00 86.94 100 ILE A CA 1
ATOM 759 C C . ILE A 1 100 ? 5.720 -2.547 -8.343 1.00 86.94 100 ILE A C 1
ATOM 761 O O . ILE A 1 100 ? 4.791 -2.693 -7.553 1.00 86.94 100 ILE A O 1
ATOM 765 N N . MET A 1 101 ? 6.444 -1.443 -8.418 1.00 87.00 101 MET A N 1
ATOM 766 C CA . MET A 1 101 ? 6.263 -0.275 -7.557 1.00 87.00 101 MET A CA 1
ATOM 767 C C . MET A 1 101 ? 6.639 1.001 -8.317 1.00 87.00 101 MET A C 1
ATOM 769 O O . MET A 1 101 ? 7.395 0.904 -9.285 1.00 87.00 101 MET A O 1
ATOM 773 N N . PRO A 1 102 ? 6.141 2.170 -7.903 1.00 84.81 102 PRO A N 1
ATOM 774 C CA . PRO A 1 102 ? 6.750 3.450 -8.256 1.00 84.81 102 PRO A CA 1
ATOM 775 C C . PRO A 1 102 ? 8.226 3.490 -7.837 1.00 84.81 102 PRO A C 1
ATOM 777 O O . PRO A 1 102 ? 8.599 2.866 -6.839 1.00 84.81 102 PRO A O 1
ATOM 780 N N . ASP A 1 103 ? 9.083 4.171 -8.593 1.00 82.94 103 ASP A N 1
ATOM 781 C CA . ASP A 1 103 ? 10.463 4.388 -8.161 1.00 82.94 103 ASP A CA 1
ATOM 782 C C . ASP A 1 103 ? 10.483 5.301 -6.917 1.00 82.94 103 ASP A C 1
ATOM 784 O O . ASP A 1 103 ? 9.811 6.334 -6.903 1.00 82.94 103 ASP A O 1
ATOM 788 N N . PRO A 1 104 ? 11.213 4.940 -5.845 1.00 75.12 104 PRO A N 1
ATOM 789 C CA . PRO A 1 104 ? 11.299 5.769 -4.645 1.00 75.12 104 PRO A CA 1
ATOM 790 C C . PRO A 1 104 ? 12.005 7.116 -4.872 1.00 75.12 104 PRO A C 1
ATOM 792 O O . PRO A 1 104 ? 11.787 8.041 -4.091 1.00 75.12 104 PRO A O 1
ATOM 795 N N . GLU A 1 105 ? 12.858 7.236 -5.893 1.00 79.31 105 GLU A N 1
ATOM 796 C CA . GLU A 1 105 ? 13.522 8.489 -6.275 1.00 79.31 105 GLU A CA 1
ATOM 797 C C . GLU A 1 105 ? 12.724 9.276 -7.333 1.00 79.31 105 GLU A C 1
ATOM 799 O O . GLU A 1 105 ? 12.863 10.498 -7.396 1.00 79.31 105 GLU A O 1
ATOM 804 N N . ASP A 1 106 ? 11.867 8.607 -8.117 1.00 79.69 106 ASP A N 1
ATOM 805 C CA . ASP A 1 106 ? 10.983 9.219 -9.123 1.00 79.69 106 ASP A CA 1
ATOM 806 C C . ASP A 1 106 ? 9.602 8.520 -9.200 1.00 79.69 106 ASP A C 1
ATOM 808 O O . ASP A 1 106 ? 9.402 7.597 -9.995 1.00 79.69 106 ASP A O 1
ATOM 812 N N . PRO A 1 107 ? 8.611 8.950 -8.394 1.00 76.50 107 PRO A N 1
ATOM 813 C CA . PRO A 1 107 ? 7.315 8.272 -8.302 1.00 76.50 107 PRO A CA 1
ATOM 814 C C . PRO A 1 107 ? 6.458 8.282 -9.579 1.00 76.50 107 PRO A C 1
ATOM 816 O O . PRO A 1 107 ? 5.433 7.594 -9.616 1.00 76.50 107 PRO A O 1
ATOM 819 N N . GLU A 1 108 ? 6.814 9.067 -10.603 1.00 79.38 108 GLU A N 1
ATOM 820 C CA . GLU A 1 108 ? 6.132 9.042 -11.906 1.00 79.38 108 GLU A CA 1
ATOM 821 C C . GLU A 1 108 ? 6.545 7.822 -12.747 1.00 79.38 108 GLU A C 1
ATOM 823 O O . GLU A 1 108 ? 5.780 7.364 -13.604 1.00 79.38 108 GLU A O 1
ATOM 828 N N . GLU A 1 109 ? 7.714 7.251 -12.457 1.00 87.06 109 GLU A N 1
ATOM 829 C CA . GLU A 1 109 ? 8.252 6.065 -13.108 1.00 87.06 109 GLU A CA 1
ATOM 830 C C . GLU A 1 109 ? 7.900 4.793 -12.332 1.00 87.06 109 GLU A C 1
ATOM 832 O O . GLU A 1 109 ? 7.901 4.742 -11.103 1.00 87.06 109 GLU A O 1
ATOM 837 N N . MET A 1 110 ? 7.616 3.712 -13.058 1.00 88.56 11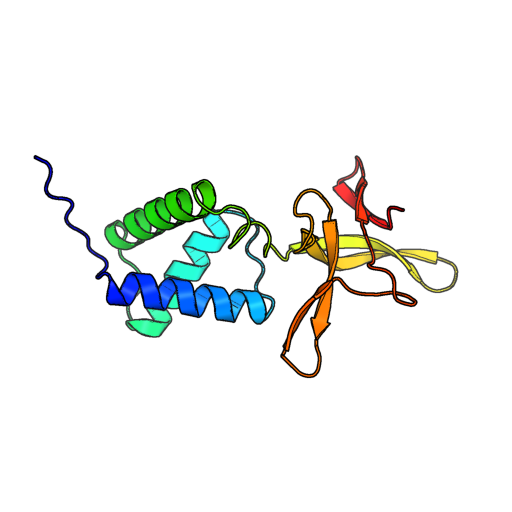0 MET A N 1
ATOM 838 C CA . MET A 1 110 ? 7.307 2.412 -12.462 1.00 88.56 110 MET A CA 1
ATOM 839 C C . MET A 1 110 ? 8.474 1.454 -12.675 1.00 88.56 110 MET A C 1
ATOM 841 O O . MET A 1 110 ? 9.024 1.357 -13.768 1.00 88.56 110 MET A O 1
ATOM 845 N N . CYS A 1 111 ? 8.818 0.665 -11.663 1.00 91.19 111 CYS A N 1
ATOM 846 C CA . CYS A 1 111 ? 9.873 -0.336 -11.734 1.00 91.19 111 CYS A CA 1
ATOM 847 C C . CYS A 1 111 ? 9.422 -1.704 -11.207 1.00 91.19 111 CYS A C 1
ATOM 849 O O . CYS A 1 111 ? 8.427 -1.855 -10.492 1.00 91.19 111 CYS A O 1
ATOM 851 N N . ILE A 1 112 ? 10.159 -2.752 -11.580 1.00 91.88 112 ILE A N 1
ATOM 852 C CA . ILE A 1 112 ? 10.022 -4.056 -10.926 1.00 91.88 112 ILE A CA 1
ATOM 853 C C . ILE A 1 112 ? 10.546 -3.928 -9.501 1.00 91.88 112 ILE A C 1
ATOM 855 O O . ILE A 1 112 ? 11.666 -3.479 -9.287 1.00 91.88 112 ILE A O 1
ATOM 859 N N . ALA A 1 113 ? 9.767 -4.410 -8.544 1.00 89.38 113 ALA A N 1
ATOM 860 C CA . ALA A 1 113 ? 10.137 -4.460 -7.145 1.00 89.38 113 ALA A CA 1
ATOM 861 C C . ALA A 1 113 ? 10.784 -5.811 -6.807 1.00 89.38 113 ALA A C 1
ATOM 863 O O . ALA A 1 113 ? 10.342 -6.875 -7.255 1.00 89.38 113 ALA A O 1
ATOM 864 N N . SER A 1 114 ? 11.809 -5.786 -5.965 1.00 84.69 114 SER A N 1
ATOM 865 C CA . SER A 1 114 ? 12.400 -6.974 -5.350 1.00 84.69 114 SER A CA 1
ATOM 866 C C . SER A 1 114 ? 12.493 -6.794 -3.847 1.00 84.69 114 SER A C 1
ATOM 868 O O . SER A 1 114 ? 12.517 -5.671 -3.360 1.00 84.69 114 SER A O 1
ATOM 870 N N . ARG A 1 115 ? 12.535 -7.904 -3.112 1.00 79.31 115 ARG A N 1
ATOM 871 C CA . ARG A 1 115 ? 12.844 -7.854 -1.688 1.00 79.31 115 ARG A CA 1
ATOM 872 C C . ARG A 1 115 ? 14.353 -7.929 -1.504 1.00 79.31 115 ARG A C 1
ATOM 874 O O . ARG A 1 115 ? 14.960 -8.867 -2.024 1.00 79.31 115 ARG A O 1
ATOM 881 N N . ASP A 1 116 ? 14.912 -6.986 -0.762 1.00 76.00 116 ASP A N 1
ATOM 882 C CA . ASP A 1 116 ? 16.284 -7.065 -0.286 1.00 76.00 116 ASP A CA 1
ATOM 883 C C . ASP A 1 116 ? 16.425 -8.257 0.681 1.00 76.00 116 ASP A C 1
ATOM 885 O O . ASP A 1 116 ? 15.630 -8.380 1.618 1.00 76.00 116 ASP A O 1
ATOM 889 N N . PRO A 1 117 ? 17.360 -9.190 0.444 1.00 73.25 117 PRO A N 1
ATOM 890 C CA . PRO A 1 117 ? 17.470 -10.400 1.252 1.00 73.25 117 PRO A CA 1
ATOM 891 C C . PRO A 1 117 ? 17.993 -10.138 2.669 1.00 73.25 117 PRO A C 1
ATOM 893 O O . PRO A 1 117 ? 17.736 -10.964 3.544 1.00 73.25 117 PRO A O 1
ATOM 896 N N . ASP A 1 118 ? 18.702 -9.030 2.891 1.00 72.75 118 ASP A N 1
ATOM 897 C CA . ASP A 1 118 ? 19.351 -8.726 4.163 1.00 72.75 118 ASP A CA 1
ATOM 898 C C . ASP A 1 118 ? 18.429 -7.899 5.070 1.00 72.75 118 ASP A C 1
ATOM 900 O O . ASP A 1 118 ? 18.250 -8.237 6.241 1.00 72.75 118 ASP A O 1
ATOM 904 N N . SER A 1 119 ? 17.803 -6.843 4.538 1.00 68.88 119 SER A N 1
ATOM 905 C CA . SER A 1 119 ? 16.892 -5.969 5.294 1.00 68.88 119 SER A CA 1
ATOM 906 C C . SER A 1 119 ? 15.429 -6.411 5.236 1.00 68.88 119 SER A C 1
ATOM 908 O O . SER A 1 119 ? 14.634 -6.062 6.107 1.00 68.88 119 SER A O 1
ATOM 910 N N . GLY A 1 120 ? 15.046 -7.181 4.214 1.00 62.75 120 GLY A N 1
ATOM 911 C CA . GLY A 1 120 ? 13.658 -7.563 3.964 1.00 62.75 120 GLY A CA 1
ATOM 912 C C . GLY A 1 120 ? 12.798 -6.456 3.350 1.00 62.75 120 GLY A C 1
ATOM 913 O O . GLY A 1 120 ? 11.611 -6.712 3.110 1.00 62.75 120 GLY A O 1
ATOM 914 N N . GLU A 1 121 ? 13.377 -5.283 3.080 1.00 67.12 121 GLU A N 1
ATOM 915 C CA . GLU A 1 121 ? 12.713 -4.131 2.469 1.00 67.12 121 GLU A CA 1
ATOM 916 C C . GLU A 1 121 ? 12.407 -4.371 0.992 1.00 67.12 121 GLU A C 1
ATOM 918 O O . GLU A 1 121 ? 13.056 -5.169 0.310 1.00 67.12 121 GLU A O 1
ATOM 923 N N . VAL A 1 122 ? 11.404 -3.666 0.474 1.00 75.06 122 VAL A N 1
ATOM 924 C CA . VAL A 1 122 ? 11.135 -3.650 -0.961 1.00 75.06 122 VAL A CA 1
ATOM 925 C C . VAL A 1 122 ? 11.955 -2.549 -1.620 1.00 75.06 122 VAL A C 1
ATOM 927 O O . VAL A 1 122 ? 11.852 -1.386 -1.250 1.00 75.06 122 VAL A O 1
ATOM 930 N N . ILE A 1 123 ? 12.746 -2.933 -2.617 1.00 83.06 123 ILE A N 1
ATOM 931 C CA . ILE A 1 123 ? 13.647 -2.050 -3.355 1.00 83.06 123 ILE A CA 1
ATOM 932 C C . ILE A 1 123 ? 13.476 -2.229 -4.870 1.00 83.06 123 ILE A C 1
ATOM 934 O O . ILE A 1 123 ? 13.104 -3.326 -5.322 1.00 83.06 123 ILE A O 1
ATOM 938 N N . PRO A 1 124 ? 13.819 -1.209 -5.679 1.00 89.62 124 PRO A N 1
ATOM 939 C CA . PRO A 1 124 ? 13.881 -1.3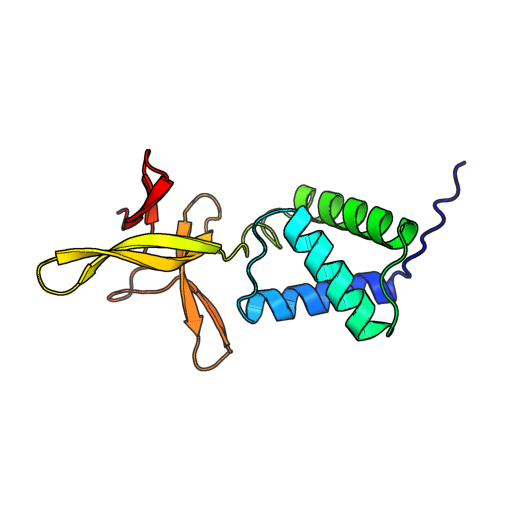45 -7.127 1.00 89.62 124 PRO A CA 1
ATOM 940 C C . PRO A 1 124 ? 14.795 -2.500 -7.540 1.00 89.62 124 PRO A C 1
ATOM 942 O O . PRO A 1 124 ? 15.984 -2.557 -7.206 1.00 89.62 124 PRO A O 1
ATOM 945 N N . ALA A 1 125 ? 14.240 -3.446 -8.291 1.00 91.75 125 ALA A N 1
ATOM 946 C CA . ALA A 1 125 ? 14.976 -4.591 -8.785 1.00 91.75 125 ALA A CA 1
ATOM 947 C C . ALA A 1 125 ? 15.978 -4.133 -9.842 1.00 91.75 125 ALA A C 1
ATOM 949 O O . ALA A 1 125 ? 15.613 -3.542 -10.862 1.00 91.75 125 ALA A O 1
ATOM 950 N N . LYS A 1 126 ? 17.249 -4.476 -9.633 1.00 91.62 126 LYS A N 1
ATOM 951 C CA . LYS A 1 126 ? 18.325 -4.137 -10.565 1.00 91.62 126 LYS A CA 1
ATOM 952 C C . LYS A 1 126 ? 18.661 -5.304 -11.488 1.00 91.62 126 LYS A C 1
ATOM 954 O O . LYS A 1 126 ? 18.696 -6.465 -11.082 1.00 91.62 126 LYS A O 1
ATOM 959 N N . ARG A 1 127 ? 18.980 -5.001 -12.746 1.00 87.06 127 ARG A N 1
ATOM 960 C CA . ARG A 1 127 ? 19.557 -5.937 -13.716 1.00 87.06 127 ARG A CA 1
ATOM 961 C C . ARG A 1 127 ? 20.817 -5.322 -14.299 1.00 87.06 127 ARG A C 1
ATOM 963 O O . ARG A 1 127 ? 20.762 -4.294 -14.959 1.00 87.06 127 ARG A O 1
ATOM 970 N N . ARG A 1 128 ? 21.962 -5.978 -14.072 1.0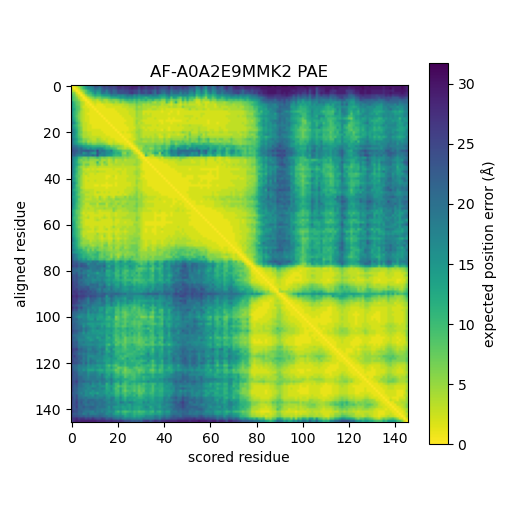0 88.38 128 ARG A N 1
ATOM 971 C CA . ARG A 1 128 ? 23.285 -5.469 -14.490 1.00 88.38 128 ARG A CA 1
ATOM 972 C C . ARG A 1 128 ? 23.563 -4.049 -13.961 1.00 88.38 128 ARG A C 1
ATOM 974 O O . ARG A 1 128 ? 24.133 -3.229 -14.666 1.00 88.38 128 ARG A O 1
ATOM 981 N N . GLY A 1 129 ? 23.137 -3.771 -12.727 1.00 89.31 129 GLY A N 1
ATOM 982 C CA . GLY A 1 129 ? 23.349 -2.488 -12.047 1.00 89.31 129 GLY A CA 1
ATOM 983 C C . GLY A 1 129 ? 22.297 -1.408 -12.321 1.00 89.31 129 GLY A C 1
ATOM 984 O O . GLY A 1 129 ? 22.199 -0.483 -11.524 1.00 89.31 129 GLY A O 1
ATOM 985 N N . ALA A 1 130 ? 21.480 -1.542 -13.369 1.00 91.38 130 ALA A N 1
ATOM 986 C CA . ALA A 1 130 ? 20.415 -0.591 -13.692 1.00 91.38 130 ALA A CA 1
ATOM 987 C C . ALA A 1 130 ? 19.064 -1.029 -13.112 1.00 91.38 130 ALA A C 1
ATOM 989 O O . ALA A 1 130 ? 18.782 -2.230 -13.063 1.00 91.38 130 ALA A O 1
ATOM 990 N N . ILE A 1 131 ? 18.236 -0.067 -12.700 1.00 93.25 131 ILE A N 1
ATOM 991 C CA . ILE A 1 131 ? 16.845 -0.307 -12.292 1.00 93.25 131 ILE A CA 1
ATOM 992 C C . ILE A 1 131 ? 16.050 -0.834 -13.491 1.00 93.25 131 ILE A C 1
ATOM 994 O O . ILE A 1 131 ? 16.297 -0.469 -14.640 1.00 93.25 131 ILE A O 1
ATOM 998 N N . ARG A 1 132 ? 15.127 -1.758 -13.229 1.00 93.69 132 ARG A N 1
ATOM 999 C CA . ARG A 1 132 ? 14.253 -2.345 -14.248 1.00 93.69 132 ARG A CA 1
ATOM 1000 C C . ARG A 1 132 ? 12.950 -1.561 -14.334 1.00 93.69 132 ARG A C 1
ATOM 1002 O O . ARG A 1 132 ? 11.945 -1.990 -13.762 1.00 93.69 132 ARG A O 1
ATOM 1009 N N . TYR A 1 133 ? 12.985 -0.438 -15.040 1.00 94.50 133 TYR A N 1
ATOM 1010 C CA . TYR A 1 133 ? 11.790 0.347 -15.324 1.00 94.50 133 TYR A CA 1
ATOM 1011 C C . TYR A 1 133 ? 10.821 -0.404 -16.231 1.00 94.50 133 TYR A C 1
ATOM 1013 O O . TYR A 1 133 ? 11.205 -1.251 -17.047 1.00 94.50 133 TYR A O 1
ATOM 1021 N N . ILE A 1 134 ? 9.539 -0.125 -16.048 1.00 93.38 134 ILE A N 1
ATOM 1022 C CA . ILE A 1 134 ? 8.444 -0.750 -16.766 1.00 93.38 134 ILE A CA 1
ATOM 1023 C C . ILE A 1 134 ? 7.378 0.276 -17.123 1.00 93.38 134 ILE A C 1
ATOM 1025 O O . ILE A 1 134 ? 7.059 1.178 -16.362 1.00 93.38 134 ILE A O 1
ATOM 1029 N N . GLU A 1 135 ? 6.738 0.054 -18.259 1.00 92.75 135 GLU A N 1
ATOM 1030 C CA . GLU A 1 135 ? 5.644 0.892 -18.729 1.00 92.75 135 GLU A CA 1
ATOM 1031 C C . GLU A 1 135 ? 4.366 0.075 -18.878 1.00 92.75 135 GLU A C 1
ATOM 1033 O O . GLU A 1 135 ? 4.385 -1.104 -19.265 1.00 92.75 135 GLU A O 1
ATOM 1038 N N . LYS A 1 136 ? 3.229 0.724 -18.621 1.00 89.69 136 LYS A N 1
ATOM 1039 C CA . LYS A 1 136 ? 1.914 0.122 -18.818 1.00 89.69 136 LYS A CA 1
ATOM 1040 C C . LYS A 1 136 ? 1.530 0.168 -20.295 1.00 89.69 136 LYS A C 1
ATOM 1042 O O . LYS A 1 136 ? 1.386 1.227 -20.899 1.00 89.69 136 LYS A O 1
ATOM 1047 N N . SER A 1 137 ? 1.325 -1.002 -20.882 1.00 87.25 137 SER A N 1
ATOM 1048 C CA . SER A 1 137 ? 0.814 -1.155 -22.241 1.00 87.25 137 SER A CA 1
ATOM 1049 C C . SER A 1 137 ? -0.697 -0.920 -22.299 1.00 87.25 137 SER A C 1
ATOM 1051 O O . SER A 1 137 ? -1.415 -1.031 -21.304 1.00 87.25 137 SER A O 1
ATOM 1053 N N . ARG A 1 138 ? -1.210 -0.638 -23.505 1.00 83.81 138 ARG A N 1
ATOM 1054 C CA . ARG A 1 138 ? -2.644 -0.372 -23.746 1.00 83.81 138 ARG A CA 1
ATOM 1055 C C . ARG A 1 138 ? -3.571 -1.525 -23.358 1.00 83.81 138 ARG A C 1
ATOM 1057 O O . ARG A 1 138 ? -4.743 -1.298 -23.094 1.00 83.81 138 ARG A O 1
ATOM 1064 N N . ASP A 1 139 ? -3.060 -2.748 -23.347 1.00 81.38 139 ASP A N 1
ATOM 1065 C CA . ASP A 1 13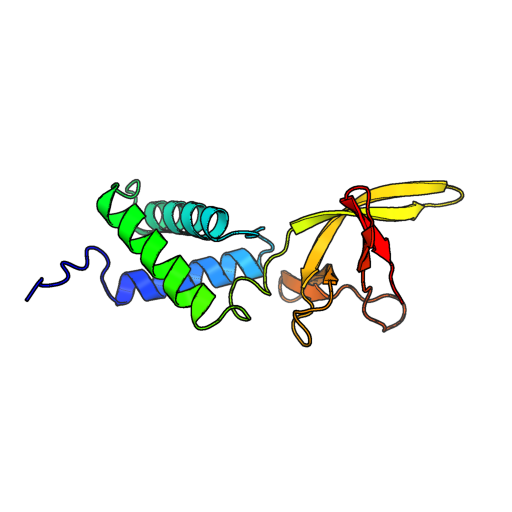9 ? -3.803 -3.950 -22.970 1.00 81.38 139 ASP A CA 1
ATOM 1066 C C . ASP A 1 139 ? -3.752 -4.246 -21.459 1.00 81.38 139 ASP A C 1
ATOM 1068 O O . ASP A 1 139 ? -4.174 -5.315 -21.018 1.00 81.38 139 ASP A O 1
ATOM 1072 N N . GLY A 1 140 ? -3.207 -3.317 -20.668 1.00 78.00 140 GLY A N 1
ATOM 1073 C CA . GLY A 1 140 ? -3.073 -3.432 -19.219 1.00 78.00 140 GLY A CA 1
ATOM 1074 C C . GLY A 1 140 ? -1.905 -4.302 -18.751 1.00 78.00 140 GLY A C 1
ATOM 1075 O O . GLY A 1 140 ? -1.717 -4.436 -17.542 1.00 78.00 140 GLY A O 1
ATOM 1076 N N . SER A 1 141 ? -1.118 -4.886 -19.663 1.00 85.50 141 SER A N 1
ATOM 1077 C CA . SER A 1 141 ? 0.138 -5.555 -19.309 1.00 85.50 141 SER A CA 1
ATOM 1078 C C . SER A 1 141 ? 1.269 -4.551 -19.089 1.00 85.50 141 SER A C 1
ATOM 1080 O O . SER A 1 141 ? 1.208 -3.414 -19.551 1.00 85.50 141 SER A O 1
ATOM 1082 N N . TRP A 1 142 ? 2.303 -4.968 -18.370 1.00 91.62 142 TRP A N 1
ATOM 1083 C CA . TRP A 1 142 ? 3.511 -4.177 -18.146 1.00 91.62 142 TRP A CA 1
ATOM 1084 C C . TRP A 1 142 ? 4.651 -4.744 -18.980 1.00 91.62 142 TRP A C 1
ATOM 1086 O O . TRP A 1 142 ? 4.671 -5.941 -19.249 1.00 91.62 142 TRP A O 1
ATOM 1096 N N . ARG A 1 143 ? 5.620 -3.930 -19.374 1.00 91.94 143 ARG A N 1
ATOM 1097 C CA . ARG A 1 143 ? 6.811 -4.384 -20.111 1.00 91.94 143 ARG A CA 1
ATOM 1098 C C . ARG A 1 143 ? 8.012 -3.555 -19.700 1.00 91.94 143 ARG A C 1
ATOM 1100 O O . ARG A 1 143 ? 7.819 -2.402 -19.341 1.00 91.94 143 ARG A O 1
ATOM 1107 N N . GLU A 1 144 ? 9.216 -4.119 -19.774 1.00 88.50 144 GLU A N 1
ATOM 1108 C CA . GLU A 1 144 ? 10.436 -3.335 -19.537 1.00 88.50 144 GLU A CA 1
ATOM 1109 C C . GLU A 1 144 ? 10.518 -2.173 -20.543 1.00 88.50 144 GLU A C 1
ATOM 1111 O O . GLU A 1 144 ? 10.520 -2.398 -21.759 1.00 88.50 144 GLU A O 1
ATOM 1116 N N . GLY A 1 145 ? 10.509 -0.952 -20.002 1.00 75.19 145 GLY A N 1
ATOM 1117 C CA . GLY A 1 145 ? 10.734 0.321 -20.689 1.00 75.19 145 GLY A CA 1
ATOM 1118 C C . GLY A 1 145 ? 12.190 0.748 -20.511 1.00 75.19 145 GLY A C 1
ATOM 1119 O O . GLY A 1 145 ? 12.915 0.147 -19.718 1.00 75.19 145 GLY A O 1
ATOM 1120 N N . ARG A 1 146 ? 12.657 1.692 -21.324 1.00 55.03 146 ARG A N 1
ATOM 1121 C CA . ARG A 1 146 ? 14.085 2.007 -21.450 1.00 55.03 146 ARG A CA 1
ATOM 1122 C C . ARG A 1 146 ? 14.533 3.078 -20.473 1.00 55.03 146 ARG A C 1
ATOM 1124 O O . ARG A 1 146 ? 13.819 4.091 -20.403 1.00 55.03 146 ARG A O 1
#

Nearest PDB structures (foldseek):
  1a41-assembly1_A  TM=7.257E-01  e=2.463E+00  Orthopoxvirus vaccinia
  3tld-assembly1_B  TM=4.834E-01  e=9.059E-01  Vitreoscilla stercoraria
  3tm3-assembly1_A-2  TM=4.883E-01  e=1.238E+00  Vitreoscilla stercoraria
  2vhb-assembly1_A  TM=4.755E-01  e=1.163E+00  Vitreoscilla stercoraria
  7ya5-assembly1_A  TM=4.259E-01  e=6.288E+00  Homo sapiens

Solvent-accessible surface area (backbone atoms only — not comparable to full-atom values): 8179 Å² total; per-residue (Å²): 134,82,78,80,80,70,82,64,50,72,68,56,53,52,50,44,53,52,52,50,53,52,42,38,34,65,64,42,66,30,81,45,71,65,44,47,36,54,50,46,40,51,48,43,21,72,75,70,75,43,80,62,50,71,72,48,48,52,51,46,40,53,50,46,52,54,46,43,71,77,38,40,72,70,56,56,28,55,19,27,39,79,39,41,31,48,41,79,56,88,99,40,80,42,73,41,82,34,50,25,22,32,32,91,91,43,62,91,44,37,22,34,42,34,68,41,87,87,82,46,34,61,40,74,29,63,58,98,85,39,71,39,34,36,41,79,42,97,86,73,34,28,32,77,47,133

pLDDT: mean 81.33, std 11.88, range [34.19, 94.5]

Radius of gyration: 17.94 Å; Cα contacts (8 Å, |Δi|>4): 232; chains: 1; bounding box: 42×43×46 Å

Mean predicted aligned error: 10.24 Å

Secondary structure (DSSP, 8-state):
------SS-HHHHHHHHHHHHHHHHTT----SHHHHHHHHHHHHHHHHSSPPPHHHHHHHHHHHHHHHHH-HHHHTTT--EEEEEEEEETTEEEEEEEEEEE-SS-TTSEEEEEE-TTT--EEEPEETTEE-EEEE-TTS-EEE--

Sequence (146 aa):
MTGETSYLSSALRSELWSALGDRLRSGGALCTNADSLDSLCEIYEEITGEVAPDLVRDEIREMVVAVNEAHPETYLANGVQIGRVEMRVADSSRRIPTKIMPDPEDPEEMCIASRDPDSGEVIPAKRRGAIRYIEKSRDGSWREGR

Foldseek 3Di:
DPPPPPPDDPVLVVVLVVVLLVVLQLPDADQDLVSSLVSSQVVVCVVPVDRQDPVRSVVSSVVSVVCCVVCVLRNNQSRWDFAQEFDDDPPDTGRDRFTKGQASVGNVWIFTWDQDPPSRGIHFDDDPRHGQTWDQDPVRHIYGDD